Protein AF-A0A958V9P4-F1 (afdb_monomer)

Foldseek 3Di:
DPPQWDWDQDPLQEIEIDGHPPAAEAELVNLVVVLVVLCVSCVNAATAYEAEPDAHHHYDPVNVVNQQDLSSRSNHQEYEYAYCDPVVQVVVQVVCVVPPTSHHYHYDPDPVVSVVVRSPDDDD

Sequence (124 aa):
MPEVFMLNLLSNGIVEINFDDDFYDIKVEHLMEVEEGMRYLGKGKKLPFFFNSKDFLGIDKDAVAYSKSAESGKFTLANAVLVDNQAKKLIYNFYFRIKPPSVTTKAFKTKEDAFEWLLSLPKE

Mean predicted aligned error: 3.77 Å

Nearest PDB structures (foldseek):
  2q3l-assembly2_A-2  TM=6.535E-01  e=1.371E-05  Shewanella loihica PV-4
  2q3l-assembly2_B  TM=6.597E-01  e=4.240E-04  Shewanella loihica PV-4
  4m54-assembly1_A-2  TM=5.916E-01  e=7.485E-01  Staphylococcus aureus subsp. aureus MW2
  4mp6-assembly1_A  TM=5.734E-01  e=1.222E+00  Staphylococcus aureus subsp. aureus MW2
  4xky-assembly1_B  TM=4.115E-01  e=3.682E+00  Bacteroides thetaiotaomicron VPI-5482

Structure (mmCIF, N/CA/C/O backbone):
data_AF-A0A958V9P4-F1
#
_entry.id   AF-A0A958V9P4-F1
#
loop_
_atom_site.group_PDB
_atom_site.id
_atom_site.type_symbol
_atom_site.label_atom_id
_atom_site.label_alt_id
_atom_site.label_comp_id
_atom_site.label_asym_id
_atom_site.label_entity_id
_atom_site.label_seq_id
_atom_site.pdbx_PDB_ins_c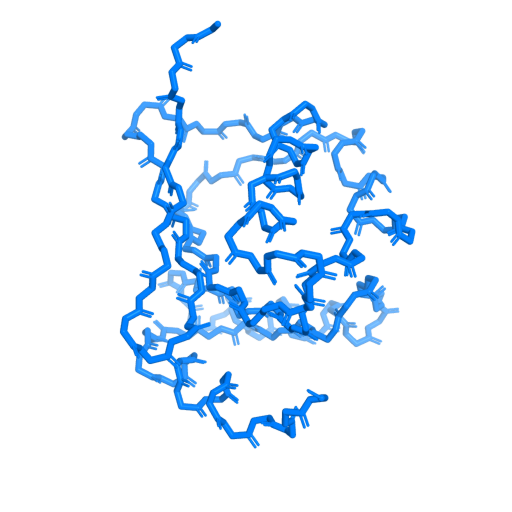ode
_atom_site.Cartn_x
_atom_site.Cartn_y
_atom_site.Cartn_z
_atom_site.occupancy
_atom_site.B_iso_or_equiv
_atom_site.auth_seq_id
_atom_site.auth_comp_id
_atom_site.auth_asym_id
_atom_site.auth_atom_id
_atom_site.pdbx_PDB_model_num
ATOM 1 N N . MET A 1 1 ? 0.543 14.028 -16.374 1.00 50.19 1 MET A N 1
ATOM 2 C CA . MET A 1 1 ? 0.767 12.655 -16.876 1.00 50.19 1 MET A CA 1
ATOM 3 C C . MET A 1 1 ? -0.578 11.944 -16.838 1.00 50.19 1 MET A C 1
ATOM 5 O O . MET A 1 1 ? -1.421 12.420 -16.083 1.00 50.19 1 MET A O 1
ATOM 9 N N . PRO A 1 2 ? -0.847 10.924 -17.671 1.00 58.81 2 PRO A N 1
ATOM 10 C CA . PRO A 1 2 ? -2.039 10.101 -17.460 1.00 58.81 2 PRO A CA 1
ATOM 11 C C . PRO A 1 2 ? -2.007 9.533 -16.034 1.00 58.81 2 PRO A C 1
ATOM 13 O O . PRO A 1 2 ? -0.929 9.202 -15.541 1.00 58.81 2 PRO A O 1
ATOM 16 N N . GLU A 1 3 ? -3.154 9.496 -15.359 1.00 72.25 3 GLU A N 1
ATOM 17 C CA . GLU A 1 3 ? -3.276 8.854 -14.046 1.00 72.25 3 GLU A CA 1
ATOM 18 C C . GLU A 1 3 ? -3.105 7.347 -14.247 1.00 72.25 3 GLU A C 1
ATOM 20 O O . GLU A 1 3 ? -4.010 6.702 -14.749 1.00 72.25 3 GLU A O 1
ATOM 25 N N . VAL A 1 4 ? -1.929 6.805 -13.915 1.00 86.62 4 VAL A N 1
ATOM 26 C CA . VAL A 1 4 ? -1.594 5.378 -14.116 1.00 86.62 4 VAL A CA 1
ATOM 27 C C . VAL A 1 4 ? -1.990 4.491 -12.930 1.00 86.62 4 VAL A C 1
ATOM 29 O O . VAL A 1 4 ? -1.788 3.273 -12.943 1.00 86.62 4 VAL A O 1
ATOM 32 N N . PHE A 1 5 ? -2.521 5.105 -11.872 1.00 90.88 5 PHE A N 1
ATOM 33 C CA . PHE A 1 5 ? -3.120 4.430 -10.732 1.00 90.88 5 PHE A CA 1
ATOM 34 C C . PHE A 1 5 ? -4.160 5.320 -10.048 1.00 90.88 5 PHE A C 1
ATOM 36 O O . PHE A 1 5 ? -4.137 6.542 -10.163 1.00 90.88 5 PHE A O 1
ATOM 43 N N . MET A 1 6 ? -5.030 4.694 -9.258 1.00 92.88 6 MET A N 1
ATOM 44 C CA . MET A 1 6 ? -5.997 5.358 -8.389 1.00 92.88 6 MET A CA 1
ATOM 45 C C . MET A 1 6 ? -5.897 4.836 -6.956 1.00 92.88 6 MET A C 1
ATOM 47 O O . MET A 1 6 ? -5.767 3.629 -6.728 1.00 92.88 6 MET A O 1
ATOM 51 N N . LEU A 1 7 ? -6.017 5.748 -5.988 1.00 95.62 7 LEU A N 1
ATOM 52 C CA . LEU A 1 7 ? -6.132 5.430 -4.565 1.00 95.62 7 LEU A CA 1
ATOM 53 C C . LEU A 1 7 ? -7.586 5.533 -4.110 1.00 95.62 7 LEU A C 1
ATOM 55 O O . LEU A 1 7 ? -8.210 6.586 -4.221 1.00 95.62 7 LEU A O 1
ATOM 59 N N . ASN A 1 8 ? -8.099 4.455 -3.527 1.00 96.06 8 ASN A N 1
ATOM 60 C CA . ASN A 1 8 ? -9.466 4.374 -3.031 1.00 96.06 8 ASN A CA 1
ATOM 61 C C . ASN A 1 8 ? -9.466 4.225 -1.509 1.00 96.06 8 ASN A C 1
ATOM 63 O O . ASN A 1 8 ? -9.035 3.197 -0.989 1.00 96.06 8 ASN A O 1
ATOM 67 N N . LEU A 1 9 ? -9.980 5.230 -0.791 1.00 97.44 9 LEU A N 1
ATOM 68 C CA . LEU A 1 9 ? -10.279 5.099 0.636 1.00 97.44 9 LEU A CA 1
ATOM 69 C C . LEU A 1 9 ? -11.596 4.338 0.808 1.00 97.44 9 LEU A C 1
ATOM 71 O O . LEU A 1 9 ? -12.674 4.847 0.501 1.00 97.44 9 LEU A O 1
ATOM 75 N N . LEU A 1 10 ? -11.501 3.114 1.311 1.00 97.06 10 LEU A N 1
ATOM 76 C CA . LEU A 1 10 ? -12.645 2.240 1.531 1.00 97.06 10 LEU A CA 1
ATOM 77 C C . LEU A 1 10 ? -13.396 2.614 2.817 1.00 97.06 10 LEU A C 1
ATOM 79 O O . LEU A 1 10 ? -12.848 3.225 3.736 1.00 97.06 10 LEU A O 1
ATOM 83 N N . SER A 1 11 ? -14.656 2.182 2.931 1.00 96.56 11 SER A N 1
ATOM 84 C CA . SER A 1 11 ? -15.508 2.448 4.105 1.00 96.56 11 SER A CA 1
ATOM 85 C C . SER A 1 11 ? -14.968 1.863 5.418 1.00 96.56 11 SER A C 1
ATOM 87 O O . SER A 1 11 ? -15.328 2.333 6.495 1.00 96.56 11 SER A O 1
ATOM 89 N N . ASN A 1 12 ? -14.083 0.864 5.343 1.00 95.12 12 ASN A N 1
ATOM 90 C CA . ASN A 1 12 ? -13.396 0.271 6.492 1.00 95.12 12 ASN A CA 1
ATOM 91 C C . ASN A 1 12 ? -12.103 1.020 6.892 1.00 95.12 12 ASN A C 1
ATOM 93 O O . ASN A 1 12 ? -11.459 0.638 7.869 1.00 95.12 12 ASN A O 1
ATOM 97 N N . GLY A 1 13 ? -11.738 2.084 6.170 1.00 96.06 13 GLY A N 1
ATOM 98 C CA . GLY A 1 13 ? -10.576 2.929 6.446 1.00 96.06 13 GLY A CA 1
ATOM 99 C C . GLY A 1 13 ? -9.262 2.460 5.818 1.00 96.06 13 GLY A C 1
ATOM 100 O O . GLY A 1 13 ? -8.238 3.087 6.073 1.00 96.06 13 GLY A O 1
ATOM 101 N N . ILE A 1 14 ? -9.267 1.390 5.019 1.00 97.94 14 ILE A N 1
ATOM 102 C CA . ILE A 1 14 ? -8.099 0.954 4.241 1.00 97.94 14 ILE A CA 1
ATOM 103 C C . ILE A 1 14 ? -8.020 1.778 2.954 1.00 97.94 14 ILE A C 1
ATOM 105 O O . ILE A 1 14 ? -9.038 1.984 2.292 1.00 97.94 14 ILE A O 1
ATOM 109 N N . VAL A 1 15 ? -6.818 2.211 2.578 1.00 97.94 15 VAL A N 1
ATOM 110 C CA . VAL A 1 15 ? -6.550 2.749 1.240 1.00 97.94 15 VAL A CA 1
ATOM 111 C C . VAL A 1 15 ? -6.061 1.624 0.338 1.00 97.94 15 VAL A C 1
ATOM 113 O O . VAL A 1 15 ? -5.080 0.957 0.654 1.00 97.94 15 VAL A O 1
ATOM 116 N N . GLU A 1 16 ? -6.738 1.415 -0.784 1.00 96.31 16 GLU A N 1
ATOM 117 C CA . GLU A 1 16 ? -6.364 0.441 -1.810 1.00 96.31 16 GLU A CA 1
ATOM 118 C C . GLU A 1 16 ? -5.860 1.157 -3.066 1.00 96.31 16 GLU A C 1
ATOM 120 O O . GLU A 1 16 ? -6.522 2.068 -3.569 1.00 96.31 16 GLU A O 1
ATOM 125 N N . ILE A 1 17 ? -4.710 0.723 -3.586 1.00 94.38 17 ILE A N 1
ATOM 126 C CA . ILE A 1 17 ? -4.195 1.171 -4.885 1.00 94.38 17 ILE A CA 1
ATOM 127 C C . ILE A 1 17 ? -4.647 0.238 -6.007 1.00 94.38 17 ILE A C 1
ATOM 129 O O . ILE A 1 17 ? -4.544 -0.985 -5.900 1.00 94.38 17 ILE A O 1
ATOM 133 N N . ASN A 1 18 ? -5.112 0.828 -7.103 1.00 90.44 18 ASN A N 1
ATOM 134 C CA . ASN A 1 18 ? -5.432 0.132 -8.343 1.00 90.44 18 ASN A CA 1
ATOM 135 C C . ASN A 1 18 ? -4.596 0.742 -9.459 1.00 90.44 18 ASN A C 1
ATOM 137 O O . ASN A 1 18 ? -4.697 1.939 -9.698 1.00 90.44 18 ASN A O 1
ATOM 141 N N . PHE A 1 19 ? -3.768 -0.066 -10.109 1.00 89.00 19 PHE A N 1
ATOM 142 C CA . PHE A 1 19 ? -2.960 0.365 -11.248 1.00 89.00 19 PHE A CA 1
ATOM 143 C C . PHE A 1 19 ? -3.715 0.148 -12.554 1.00 89.00 19 PHE A C 1
ATOM 145 O O . PHE A 1 19 ? -4.445 -0.842 -12.676 1.00 89.00 19 PHE A O 1
ATOM 152 N N . ASP A 1 20 ? -3.445 0.982 -13.549 1.00 88.06 20 ASP A N 1
ATOM 153 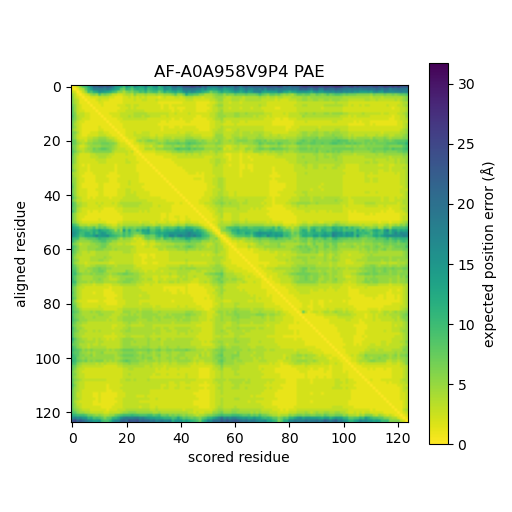C CA . ASP A 1 20 ? -3.858 0.746 -14.930 1.00 88.06 20 ASP A CA 1
ATOM 154 C C . ASP A 1 20 ? -3.249 -0.552 -15.474 1.00 88.06 20 ASP A C 1
ATOM 156 O O . ASP A 1 20 ? -2.191 -1.008 -15.027 1.00 88.06 20 ASP A O 1
ATOM 160 N N . ASP A 1 21 ? -3.932 -1.208 -16.411 1.00 83.19 21 ASP A N 1
ATOM 161 C CA . ASP A 1 21 ? -3.510 -2.513 -16.947 1.00 83.19 21 ASP A CA 1
ATOM 162 C C . ASP A 1 21 ? -2.202 -2.461 -17.729 1.00 83.19 21 ASP A C 1
ATOM 164 O O . ASP A 1 21 ? -1.402 -3.391 -17.633 1.00 83.19 21 ASP A O 1
ATOM 168 N N . ASP A 1 22 ? -1.925 -1.332 -18.373 1.00 85.25 22 ASP A N 1
ATOM 169 C CA . ASP A 1 22 ? -0.690 -1.108 -19.122 1.00 85.25 22 ASP A CA 1
ATOM 170 C C . ASP A 1 22 ? 0.446 -0.538 -18.253 1.00 85.25 22 ASP A C 1
ATOM 172 O O . ASP A 1 22 ? 1.514 -0.194 -18.761 1.00 85.25 22 ASP A O 1
ATOM 176 N N . PHE A 1 23 ? 0.244 -0.430 -16.935 1.00 86.44 23 PHE A N 1
ATOM 177 C CA . PHE A 1 23 ? 1.246 0.093 -16.014 1.00 86.44 23 PHE A CA 1
ATOM 178 C C . PHE A 1 23 ? 2.082 -1.024 -15.379 1.00 86.44 23 PHE A C 1
ATOM 180 O O . PHE A 1 23 ? 1.581 -1.855 -14.620 1.00 86.44 23 PHE A O 1
ATOM 187 N N . TYR A 1 24 ? 3.386 -1.015 -15.666 1.00 86.06 24 TYR A N 1
ATOM 188 C CA . TYR A 1 24 ? 4.317 -2.073 -15.257 1.00 86.06 24 TYR A CA 1
ATOM 189 C C . TYR A 1 24 ? 5.600 -1.570 -14.577 1.00 86.06 24 TYR A C 1
ATOM 191 O O . TYR A 1 24 ? 6.403 -2.398 -14.153 1.00 86.06 24 TYR A O 1
ATOM 199 N N . ASP A 1 25 ? 5.822 -0.256 -14.458 1.00 88.94 25 ASP A N 1
ATOM 200 C CA . ASP A 1 25 ? 7.087 0.291 -13.947 1.00 88.94 25 ASP A CA 1
ATOM 201 C C . ASP A 1 25 ? 6.875 1.424 -12.933 1.00 88.94 25 ASP A C 1
ATOM 203 O O . ASP A 1 25 ? 6.437 2.530 -13.262 1.00 88.94 25 ASP A O 1
ATOM 207 N N . ILE A 1 26 ? 7.188 1.137 -11.670 1.00 90.12 26 ILE A N 1
ATOM 208 C CA . ILE A 1 26 ? 7.080 2.083 -10.562 1.00 90.12 26 ILE A CA 1
ATOM 209 C C . ILE A 1 26 ? 8.367 2.892 -10.459 1.00 90.12 26 ILE A C 1
ATOM 211 O O . ILE A 1 26 ? 9.450 2.347 -10.238 1.00 90.12 26 ILE A O 1
ATOM 215 N N . LYS A 1 27 ? 8.200 4.211 -10.526 1.00 93.06 27 LYS A N 1
ATOM 216 C CA . LYS A 1 27 ? 9.248 5.209 -10.387 1.00 93.06 27 LYS A CA 1
ATOM 217 C C . LYS A 1 27 ? 9.069 6.005 -9.109 1.00 93.06 27 LYS A C 1
ATOM 219 O O . LYS A 1 27 ? 8.033 5.907 -8.441 1.00 93.06 27 LYS A O 1
ATOM 224 N N . VAL A 1 28 ? 10.081 6.793 -8.763 1.00 93.06 28 VAL A N 1
ATOM 225 C CA . VAL A 1 28 ? 10.080 7.585 -7.530 1.00 93.06 28 VAL A CA 1
ATOM 226 C C . VAL A 1 28 ? 8.906 8.566 -7.480 1.00 93.06 28 VAL A C 1
ATOM 228 O O . VAL A 1 28 ? 8.263 8.681 -6.439 1.00 93.06 28 VAL A O 1
ATOM 231 N N . GLU A 1 29 ? 8.557 9.192 -8.605 1.00 93.62 29 GLU A N 1
ATOM 232 C CA . GLU A 1 29 ? 7.423 10.110 -8.716 1.00 93.62 29 GLU A CA 1
ATOM 233 C C . GLU A 1 29 ? 6.092 9.441 -8.348 1.00 93.62 29 GLU A C 1
ATOM 235 O O . GLU A 1 29 ? 5.315 10.020 -7.595 1.00 93.62 29 GLU A O 1
ATOM 240 N N . HIS A 1 30 ? 5.871 8.187 -8.754 1.00 92.81 30 HIS A N 1
ATOM 241 C CA . HIS A 1 30 ? 4.652 7.450 -8.413 1.00 92.81 30 HIS A CA 1
ATOM 242 C C . HIS A 1 30 ? 4.568 7.174 -6.905 1.00 92.81 30 HIS A C 1
ATOM 244 O O . HIS A 1 30 ? 3.495 7.259 -6.317 1.00 92.81 30 HIS A O 1
ATOM 250 N N . LEU A 1 31 ? 5.697 6.878 -6.248 1.00 92.19 31 LEU A N 1
ATOM 251 C CA . LEU A 1 31 ? 5.720 6.694 -4.792 1.00 92.19 31 LEU A CA 1
ATOM 252 C C . LEU A 1 31 ? 5.432 8.004 -4.044 1.00 92.19 31 LEU A C 1
ATOM 254 O O . LEU A 1 31 ? 4.739 7.986 -3.029 1.00 92.19 31 LEU A O 1
ATOM 258 N N . MET A 1 32 ? 5.933 9.133 -4.552 1.00 94.19 32 MET A N 1
ATOM 259 C CA . MET A 1 32 ? 5.649 10.458 -3.993 1.00 94.19 32 MET A CA 1
ATOM 260 C C . MET A 1 32 ? 4.174 10.844 -4.168 1.00 94.19 32 MET A C 1
ATOM 262 O O . MET A 1 32 ? 3.566 11.377 -3.242 1.00 94.19 32 MET A O 1
ATOM 266 N N . GLU A 1 33 ? 3.586 10.544 -5.327 1.00 94.75 33 GLU A N 1
ATOM 267 C CA . GLU A 1 33 ? 2.158 10.745 -5.587 1.00 94.75 33 GLU A CA 1
ATOM 268 C C . GLU A 1 33 ? 1.287 9.872 -4.673 1.00 94.75 33 GLU A C 1
ATOM 270 O O . GLU A 1 33 ? 0.290 10.355 -4.132 1.00 94.75 33 GLU A O 1
ATOM 275 N N . VAL A 1 34 ? 1.684 8.615 -4.430 1.00 94.31 34 VAL A N 1
ATOM 276 C CA . VAL A 1 34 ? 1.000 7.745 -3.463 1.00 94.31 34 VAL A CA 1
ATOM 277 C C . VAL A 1 34 ? 1.048 8.344 -2.060 1.00 94.31 34 VAL A C 1
ATOM 279 O O . VAL A 1 34 ? 0.011 8.425 -1.406 1.00 94.31 34 VAL A O 1
ATOM 282 N N . GLU A 1 35 ? 2.213 8.798 -1.598 1.00 94.88 35 GLU A N 1
ATOM 283 C CA . GLU A 1 35 ? 2.361 9.387 -0.262 1.00 94.88 35 GLU A CA 1
ATOM 284 C C . GLU A 1 35 ? 1.508 10.656 -0.092 1.00 94.88 35 GLU A C 1
ATOM 286 O O . GLU A 1 35 ? 0.828 10.830 0.924 1.00 94.88 35 GLU A O 1
ATOM 291 N N . GLU A 1 36 ? 1.474 11.525 -1.103 1.00 95.81 36 GLU A N 1
ATOM 292 C CA . GLU A 1 36 ? 0.640 12.729 -1.084 1.00 95.81 36 GLU A CA 1
ATOM 293 C C . GLU A 1 36 ? -0.860 12.390 -1.109 1.00 95.81 36 GLU A C 1
ATOM 295 O O . GLU A 1 36 ? -1.657 12.991 -0.380 1.00 95.81 36 GLU A O 1
ATOM 300 N N . GLY A 1 37 ? -1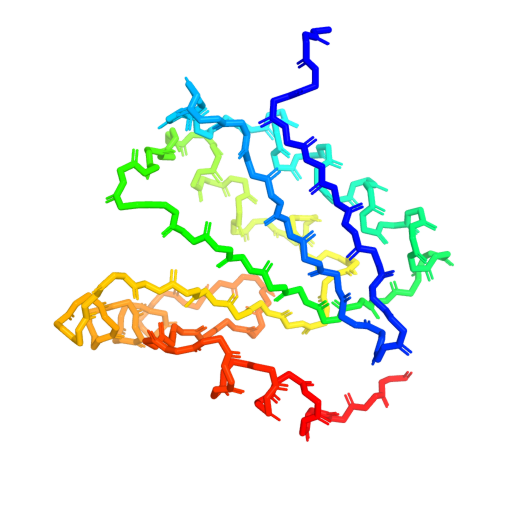.256 11.376 -1.879 1.00 96.50 37 GLY A N 1
ATOM 301 C CA . GLY A 1 37 ? -2.623 10.864 -1.874 1.00 96.50 37 GLY A CA 1
ATOM 302 C C . GLY A 1 37 ? -3.020 10.270 -0.519 1.00 96.50 37 GLY A C 1
ATOM 303 O O . GLY A 1 37 ? -4.096 10.579 0.000 1.00 96.50 37 GLY A O 1
ATOM 304 N N . MET A 1 38 ? -2.131 9.500 0.114 1.00 97.00 38 MET A N 1
ATOM 305 C CA . MET A 1 38 ? -2.313 8.987 1.478 1.00 97.00 38 MET A CA 1
ATOM 306 C C . MET A 1 38 ? -2.490 10.130 2.483 1.00 97.00 38 MET A C 1
ATOM 308 O O . MET A 1 38 ? -3.417 10.098 3.297 1.00 97.00 38 MET A O 1
ATOM 312 N N . ARG A 1 39 ? -1.669 11.186 2.385 1.00 97.25 39 ARG A N 1
ATOM 313 C CA . ARG A 1 39 ? -1.793 12.398 3.209 1.00 97.25 39 ARG A CA 1
ATOM 314 C C . ARG A 1 39 ? -3.161 13.050 3.060 1.00 97.25 39 ARG A C 1
ATOM 316 O O . ARG A 1 39 ? -3.779 13.412 4.065 1.00 97.25 39 ARG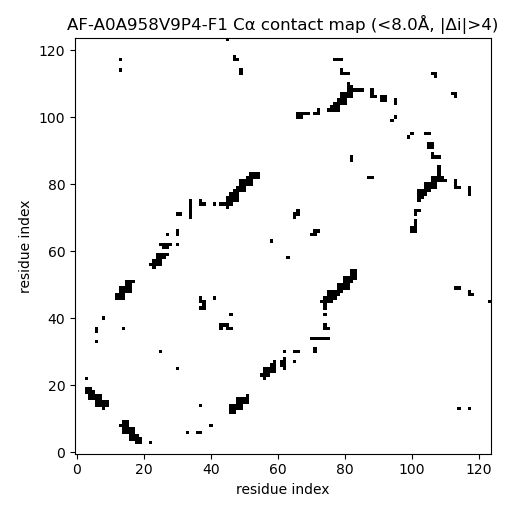 A O 1
ATOM 323 N N . TYR A 1 40 ? -3.617 13.232 1.822 1.00 97.56 40 TYR A N 1
ATOM 324 C CA . TYR A 1 40 ? -4.887 13.880 1.516 1.00 97.56 40 TYR A CA 1
ATOM 325 C C . TYR A 1 40 ? -6.073 13.064 2.046 1.00 97.56 40 TYR A C 1
ATOM 327 O O . TYR A 1 40 ? -6.889 13.588 2.809 1.00 97.56 40 TYR A O 1
ATOM 335 N N . LEU A 1 41 ? -6.122 11.766 1.725 1.00 97.12 41 LEU A N 1
ATOM 336 C CA . LEU A 1 41 ? -7.178 10.849 2.167 1.00 97.12 41 LEU A CA 1
ATOM 337 C C . LEU A 1 41 ? -7.217 10.720 3.696 1.00 97.12 41 LEU A C 1
ATOM 339 O O . LEU A 1 41 ? -8.290 10.731 4.300 1.00 97.12 41 LEU A O 1
ATOM 343 N N . GLY A 1 42 ? -6.046 10.661 4.331 1.00 95.75 42 GLY A N 1
ATOM 344 C CA . GLY A 1 42 ? -5.896 10.567 5.783 1.00 95.75 42 GLY A CA 1
ATOM 345 C C . GLY A 1 42 ? -6.047 11.888 6.527 1.00 95.75 42 GLY A C 1
ATOM 346 O O . GLY A 1 42 ? -6.028 11.891 7.758 1.00 95.75 42 GLY A O 1
ATOM 347 N N . LYS A 1 43 ? -6.182 13.024 5.826 1.00 96.19 43 LYS A N 1
ATOM 348 C CA . LYS A 1 43 ? -6.137 14.373 6.422 1.00 96.19 43 LYS A CA 1
ATOM 349 C C . LYS A 1 43 ? -4.906 14.557 7.325 1.00 96.19 43 LYS A C 1
ATOM 351 O O . LYS A 1 43 ? -5.000 15.095 8.426 1.00 96.19 43 LYS A O 1
ATOM 356 N N . GLY A 1 44 ? -3.760 14.053 6.865 1.00 95.06 44 G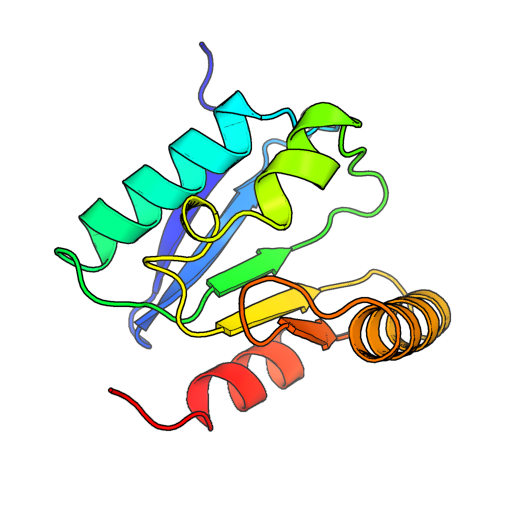LY A N 1
ATOM 357 C CA . GLY A 1 44 ? -2.484 14.057 7.585 1.00 95.06 44 GLY A CA 1
ATOM 358 C C . GLY A 1 44 ? -2.315 12.959 8.641 1.00 95.06 44 GLY A C 1
ATOM 359 O O . GLY A 1 44 ? -1.254 12.892 9.256 1.00 95.06 44 GLY A O 1
ATOM 360 N N . LYS A 1 45 ? -3.314 12.095 8.860 1.00 94.81 45 LYS A N 1
ATOM 361 C CA . LYS A 1 45 ? -3.183 10.901 9.707 1.00 94.81 45 LYS A CA 1
ATOM 362 C C . LYS A 1 45 ? -2.672 9.713 8.902 1.00 94.81 45 LYS A C 1
ATOM 364 O O . LYS A 1 45 ? -2.896 9.634 7.697 1.00 94.81 45 LYS A O 1
ATOM 369 N N . LYS A 1 46 ? -2.040 8.765 9.595 1.00 96.00 46 LYS A N 1
ATOM 370 C CA . LYS A 1 46 ? -1.623 7.500 8.994 1.00 96.00 46 LYS A CA 1
ATOM 371 C C . LYS A 1 46 ? -2.825 6.618 8.675 1.00 96.00 46 LYS A C 1
ATOM 373 O O . LYS A 1 46 ? -3.720 6.475 9.509 1.00 96.00 46 LYS A O 1
ATOM 378 N N . LEU A 1 47 ? -2.810 5.984 7.506 1.00 97.06 47 LEU A N 1
ATOM 379 C CA . LEU A 1 47 ? -3.836 5.030 7.085 1.00 97.06 47 LEU A CA 1
ATOM 380 C C . LEU A 1 47 ? -3.236 3.648 6.771 1.00 97.06 47 LEU A C 1
ATOM 382 O O . LEU A 1 47 ? -2.094 3.569 6.311 1.00 97.06 47 LEU A O 1
ATOM 386 N N . PRO A 1 48 ? -3.973 2.547 7.007 1.00 97.69 48 PRO A N 1
ATOM 387 C CA . PRO A 1 48 ? -3.604 1.233 6.493 1.00 97.69 48 PRO A CA 1
ATOM 388 C C . PRO A 1 48 ? -3.642 1.235 4.962 1.00 97.69 48 PRO A C 1
ATOM 390 O O . PRO A 1 48 ? -4.616 1.696 4.366 1.00 97.69 48 PRO A O 1
ATOM 393 N N . PHE A 1 49 ? -2.607 0.686 4.335 1.00 97.62 49 PHE A N 1
ATOM 394 C CA . PHE A 1 49 ? -2.458 0.652 2.887 1.00 97.62 49 PHE A CA 1
ATOM 395 C C . PHE A 1 49 ? -2.450 -0.786 2.373 1.00 97.62 49 PHE A C 1
ATOM 397 O O . PHE A 1 49 ? -1.742 -1.647 2.900 1.00 97.62 49 PHE A O 1
ATOM 404 N N . PHE A 1 50 ? -3.242 -1.047 1.339 1.00 97.62 50 PHE A N 1
ATOM 405 C CA . PHE A 1 50 ? -3.273 -2.310 0.622 1.00 97.62 50 PHE A CA 1
ATOM 406 C C . PHE A 1 50 ? -2.715 -2.118 -0.786 1.00 97.62 50 PHE A C 1
ATOM 408 O O . PHE A 1 50 ? -3.314 -1.447 -1.629 1.00 97.62 50 PHE A O 1
ATOM 415 N N . PHE A 1 51 ? -1.567 -2.743 -1.026 1.00 93.62 51 PHE A N 1
ATOM 416 C CA . PHE A 1 51 ? -0.855 -2.728 -2.288 1.00 93.62 51 PHE A CA 1
ATOM 417 C C . PHE A 1 51 ? -1.097 -4.026 -3.051 1.00 93.62 51 PHE A C 1
ATOM 419 O O . PHE A 1 51 ? -0.576 -5.086 -2.690 1.00 93.62 51 PHE A O 1
ATOM 426 N N . ASN A 1 52 ? -1.855 -3.952 -4.142 1.00 87.25 52 ASN A N 1
ATOM 427 C CA . ASN A 1 52 ? -1.990 -5.081 -5.046 1.00 87.25 52 ASN A CA 1
ATOM 428 C C . ASN A 1 52 ? -0.781 -5.135 -5.989 1.00 87.25 52 ASN A C 1
ATOM 430 O O . ASN A 1 52 ? -0.736 -4.399 -6.978 1.00 87.25 52 ASN A O 1
ATOM 434 N N . SER A 1 53 ? 0.209 -5.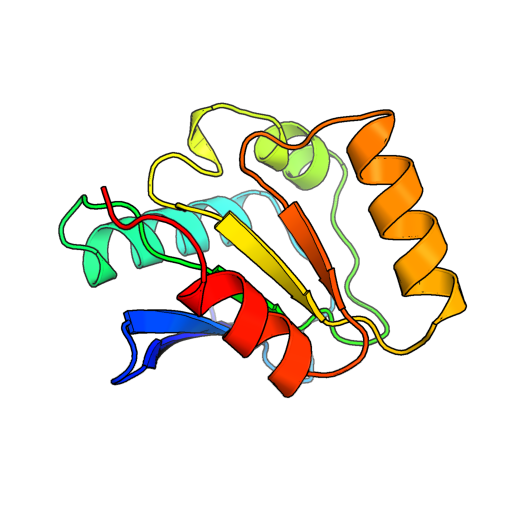985 -5.686 1.00 73.62 53 SER A N 1
ATOM 435 C CA . SER A 1 53 ? 1.307 -6.193 -6.628 1.00 73.62 53 SER A CA 1
ATOM 436 C C . SER A 1 53 ? 0.787 -7.026 -7.796 1.00 73.62 53 SER A C 1
ATOM 438 O O . SER A 1 53 ? 0.608 -8.236 -7.666 1.00 73.62 53 SER A O 1
ATOM 440 N N . LYS A 1 54 ? 0.496 -6.374 -8.931 1.00 70.44 54 LYS A N 1
ATOM 441 C CA . LYS A 1 54 ? 0.277 -7.090 -10.194 1.00 70.44 54 LYS A CA 1
ATOM 442 C C . LYS A 1 54 ? 1.481 -8.003 -10.453 1.00 70.44 54 LYS A C 1
ATOM 444 O O . LYS A 1 54 ? 2.603 -7.685 -10.049 1.00 70.44 54 LYS A O 1
ATOM 449 N N . ASP A 1 55 ? 1.249 -9.110 -11.155 1.00 65.12 55 ASP A N 1
ATOM 450 C CA . ASP A 1 55 ? 2.220 -10.199 -11.352 1.00 65.12 55 ASP A CA 1
ATOM 451 C C . ASP A 1 55 ? 3.607 -9.728 -11.848 1.00 65.12 55 ASP A C 1
ATOM 453 O O . ASP A 1 55 ? 4.618 -10.362 -11.520 1.00 65.12 55 ASP A O 1
ATOM 457 N N . PHE A 1 56 ? 3.661 -8.595 -12.572 1.00 62.84 56 PHE A N 1
ATOM 458 C CA . PHE A 1 56 ? 4.859 -8.023 -13.201 1.00 62.84 56 PHE A CA 1
ATOM 459 C C . PHE A 1 56 ? 5.048 -6.506 -12.980 1.00 62.84 56 PHE A C 1
ATOM 461 O O . PHE A 1 56 ? 5.363 -5.783 -13.922 1.00 62.84 56 PHE A O 1
ATOM 468 N N . LEU A 1 57 ? 4.896 -6.001 -11.750 1.00 79.12 57 LEU A N 1
ATOM 469 C CA . LEU A 1 57 ? 5.339 -4.631 -11.438 1.00 79.12 57 LEU A CA 1
ATOM 470 C C . LEU A 1 57 ? 6.851 -4.584 -11.181 1.00 79.12 57 LEU A C 1
ATOM 472 O O . LEU A 1 57 ? 7.349 -5.124 -10.190 1.00 79.12 57 LEU A O 1
ATOM 476 N N . GLY A 1 58 ? 7.573 -3.914 -12.076 1.00 82.94 58 GLY A N 1
ATOM 477 C CA . GLY A 1 58 ? 8.930 -3.443 -11.839 1.00 82.94 58 GLY A CA 1
ATOM 478 C C . GLY A 1 58 ? 8.934 -2.258 -10.875 1.00 82.94 58 GLY A C 1
ATOM 479 O O . GLY A 1 58 ? 7.982 -1.481 -10.816 1.00 82.94 58 GLY A O 1
ATOM 480 N N . ILE A 1 59 ? 10.006 -2.134 -10.097 1.00 86.25 59 ILE A N 1
ATOM 481 C CA . ILE A 1 59 ? 10.285 -0.941 -9.297 1.00 86.25 59 ILE A CA 1
ATOM 482 C C . ILE A 1 59 ? 11.705 -0.522 -9.642 1.00 86.25 59 ILE A C 1
ATOM 484 O O . ILE A 1 59 ? 12.635 -1.329 -9.512 1.00 86.25 59 ILE A O 1
ATOM 488 N N . ASP A 1 60 ? 11.876 0.716 -10.094 1.00 90.31 60 ASP A N 1
ATOM 489 C CA . ASP A 1 60 ? 13.195 1.231 -10.427 1.00 90.31 60 ASP A CA 1
ATOM 490 C C . ASP A 1 60 ? 14.091 1.351 -9.172 1.00 90.31 60 ASP A C 1
ATOM 492 O O . ASP A 1 60 ? 13.656 1.261 -8.016 1.00 90.31 60 ASP A O 1
ATOM 496 N N . LYS A 1 61 ? 15.400 1.515 -9.383 1.00 89.12 61 LYS A N 1
ATOM 497 C CA . LYS A 1 61 ? 16.365 1.561 -8.272 1.00 89.12 61 LYS A CA 1
ATOM 498 C C . LYS A 1 61 ? 16.154 2.767 -7.354 1.00 89.12 61 LYS A C 1
ATOM 500 O O . LYS A 1 61 ? 16.395 2.641 -6.151 1.00 89.12 61 LYS A O 1
ATOM 505 N N . ASP A 1 62 ? 15.713 3.891 -7.903 1.00 92.31 62 ASP A N 1
ATOM 506 C CA . ASP A 1 62 ? 15.555 5.146 -7.171 1.00 92.31 62 ASP A CA 1
ATOM 507 C C . ASP A 1 62 ? 14.287 5.112 -6.307 1.00 92.31 62 ASP A C 1
ATOM 509 O O . ASP A 1 62 ? 14.315 5.518 -5.149 1.00 92.31 62 ASP A O 1
ATOM 513 N N . ALA A 1 63 ? 13.218 4.489 -6.791 1.00 90.19 63 ALA A N 1
ATOM 514 C CA . ALA A 1 63 ? 12.003 4.141 -6.074 1.00 90.19 63 ALA A CA 1
ATOM 515 C C . ALA A 1 63 ? 12.280 3.109 -4.972 1.00 90.19 63 ALA A C 1
ATOM 517 O O . ALA A 1 63 ? 11.807 3.253 -3.842 1.00 90.19 63 ALA A O 1
ATOM 518 N N . VAL A 1 64 ? 13.124 2.101 -5.225 1.00 87.56 64 VAL A N 1
ATOM 519 C CA . VAL A 1 64 ? 13.584 1.183 -4.165 1.00 87.56 64 VAL A CA 1
ATOM 520 C C . VAL A 1 64 ? 14.391 1.922 -3.091 1.00 87.56 64 VAL A C 1
ATOM 522 O O . VAL A 1 64 ? 14.302 1.572 -1.911 1.00 87.56 64 VAL A O 1
ATOM 525 N N . ALA A 1 65 ? 15.190 2.926 -3.455 1.00 89.31 65 ALA A N 1
ATOM 526 C CA . ALA A 1 65 ? 15.908 3.748 -2.484 1.00 89.31 65 ALA A CA 1
ATOM 527 C C . ALA A 1 65 ? 14.946 4.653 -1.697 1.00 89.31 65 ALA A C 1
ATOM 529 O O . ALA A 1 65 ? 14.999 4.680 -0.466 1.00 89.31 65 ALA A O 1
ATOM 530 N N . TYR A 1 66 ? 14.024 5.321 -2.390 1.00 90.06 66 TYR A N 1
ATOM 531 C CA . TYR A 1 66 ? 13.023 6.206 -1.803 1.00 90.06 66 TYR A CA 1
ATOM 532 C C . TYR A 1 66 ? 12.075 5.469 -0.856 1.00 90.06 66 TYR A C 1
ATOM 534 O O . TYR A 1 66 ? 11.818 5.969 0.236 1.00 90.06 66 TYR A O 1
ATOM 542 N N . SER A 1 67 ? 11.645 4.249 -1.196 1.00 85.50 67 SER A N 1
ATOM 543 C CA . SER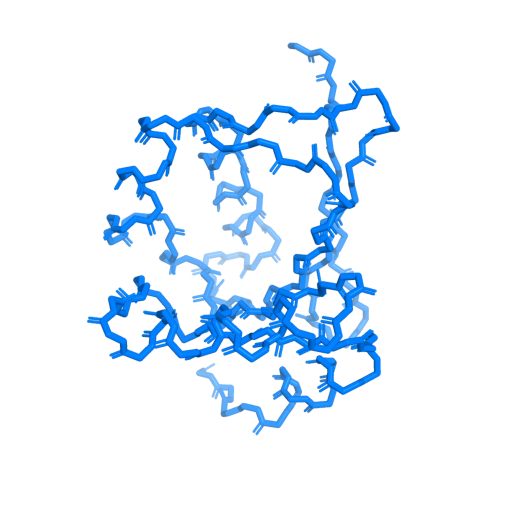 A 1 67 ? 10.748 3.437 -0.352 1.00 85.50 67 SER A CA 1
ATOM 544 C C . SER A 1 67 ? 11.314 3.095 1.031 1.00 85.50 67 SER A C 1
ATOM 546 O O . SER A 1 67 ? 10.573 2.726 1.940 1.00 85.50 67 SER A O 1
ATOM 548 N N . LYS A 1 68 ? 12.630 3.244 1.222 1.00 85.31 68 LYS A N 1
ATOM 549 C CA . LYS A 1 68 ? 13.309 3.065 2.515 1.00 85.31 68 LYS A CA 1
ATOM 550 C C . LYS A 1 68 ? 13.465 4.364 3.302 1.00 85.31 68 LYS A C 1
ATOM 552 O O . LYS A 1 68 ? 13.921 4.326 4.442 1.00 85.31 68 LYS A O 1
ATOM 557 N N . SER A 1 69 ? 13.147 5.506 2.701 1.00 88.69 69 SER A N 1
ATOM 558 C CA . SER A 1 69 ? 13.191 6.798 3.376 1.00 88.69 69 SER A CA 1
ATOM 559 C C . SER A 1 69 ? 12.060 6.917 4.398 1.00 88.69 69 SER A C 1
ATOM 561 O O . SER A 1 69 ? 11.023 6.263 4.284 1.00 88.69 69 SER A O 1
ATOM 563 N N . ALA A 1 70 ? 12.252 7.789 5.389 1.00 86.12 70 ALA A N 1
ATOM 564 C CA . ALA A 1 70 ? 11.208 8.109 6.359 1.00 86.12 70 ALA A CA 1
ATOM 565 C C . ALA A 1 70 ? 10.000 8.816 5.716 1.00 86.12 70 ALA A C 1
ATOM 567 O O . ALA A 1 70 ? 8.904 8.752 6.263 1.00 86.12 70 ALA A O 1
ATOM 568 N N . GLU A 1 71 ? 10.191 9.477 4.568 1.00 88.50 71 GLU A N 1
ATOM 569 C CA . GLU A 1 71 ? 9.112 10.197 3.889 1.00 88.50 71 GLU A CA 1
ATOM 570 C C . GLU A 1 71 ? 8.152 9.235 3.176 1.00 88.50 71 GLU A C 1
ATOM 572 O O . GLU A 1 71 ? 6.952 9.440 3.246 1.00 88.50 71 GLU A O 1
ATOM 577 N N . SER A 1 72 ? 8.642 8.132 2.594 1.00 86.56 72 SER A N 1
ATOM 578 C CA . SER A 1 72 ? 7.834 7.179 1.803 1.00 86.56 72 SER A CA 1
ATOM 579 C C . SER A 1 72 ? 6.807 6.346 2.598 1.00 86.56 72 SER A C 1
ATOM 581 O O . SER A 1 72 ? 6.233 5.394 2.067 1.00 86.56 72 SER A O 1
ATOM 583 N N . GLY A 1 73 ? 6.609 6.630 3.880 1.00 89.06 73 GLY A N 1
ATOM 584 C CA . GLY A 1 73 ? 5.628 5.936 4.712 1.00 89.06 73 GLY A CA 1
ATOM 585 C C . GLY A 1 73 ? 5.120 6.782 5.870 1.00 89.06 73 GLY A C 1
ATOM 586 O O . GLY A 1 73 ? 4.593 6.254 6.847 1.00 89.06 73 GLY A O 1
ATOM 587 N N . LYS A 1 74 ? 5.287 8.100 5.790 1.00 94.44 74 LYS A N 1
ATOM 588 C CA . LYS A 1 74 ? 4.950 9.035 6.863 1.00 94.44 74 LYS A CA 1
ATOM 589 C C . LYS A 1 74 ? 3.446 9.078 7.130 1.00 94.44 74 LYS A C 1
ATOM 591 O O . LYS A 1 74 ? 3.047 9.208 8.288 1.00 94.44 74 LYS A O 1
ATOM 596 N N . PHE A 1 75 ? 2.628 8.883 6.099 1.00 96.25 75 PHE A N 1
ATOM 597 C CA . PHE A 1 75 ? 1.168 8.781 6.177 1.00 96.25 75 PHE A CA 1
ATOM 598 C C . PHE A 1 75 ? 0.648 7.342 6.019 1.00 96.25 75 PHE A C 1
ATOM 600 O O . PHE A 1 75 ? -0.558 7.122 5.897 1.00 96.25 75 PHE A O 1
ATOM 607 N N . THR A 1 76 ? 1.529 6.343 6.097 1.00 95.81 76 THR A N 1
ATOM 608 C CA . THR A 1 76 ? 1.163 4.924 6.027 1.00 95.81 76 THR A CA 1
ATOM 609 C C . THR A 1 76 ? 1.317 4.263 7.398 1.00 95.81 76 THR A C 1
ATOM 611 O O . THR A 1 76 ? 2.398 4.247 7.979 1.00 95.81 76 THR A O 1
ATOM 614 N N . LEU A 1 77 ? 0.234 3.695 7.937 1.00 96.06 77 LEU A N 1
ATOM 615 C CA . LEU A 1 77 ? 0.254 2.980 9.224 1.00 96.06 77 LEU A CA 1
ATOM 616 C C . LEU A 1 77 ? 0.945 1.618 9.083 1.00 96.06 77 LEU A C 1
ATOM 618 O O . LEU A 1 77 ? 1.796 1.237 9.885 1.00 96.06 77 LEU A O 1
ATOM 622 N N . ALA A 1 78 ? 0.548 0.885 8.048 1.00 96.38 78 ALA A N 1
ATOM 623 C CA . ALA A 1 78 ? 1.094 -0.405 7.669 1.00 96.38 78 ALA A CA 1
ATOM 624 C C . ALA A 1 78 ? 0.759 -0.688 6.205 1.00 96.38 78 ALA A C 1
ATOM 626 O O . ALA A 1 78 ? -0.237 -0.178 5.691 1.00 96.38 78 ALA A O 1
ATOM 627 N N . ASN A 1 79 ? 1.570 -1.522 5.561 1.00 96.06 79 ASN A N 1
ATOM 628 C CA . ASN A 1 79 ? 1.418 -1.879 4.157 1.00 96.06 79 ASN A CA 1
ATOM 629 C C . ASN A 1 79 ? 1.206 -3.393 3.996 1.00 96.06 79 ASN A C 1
ATOM 631 O O . ASN A 1 79 ? 2.057 -4.204 4.374 1.00 96.06 79 ASN A O 1
ATOM 635 N N . ALA A 1 80 ? 0.071 -3.789 3.431 1.00 97.12 80 ALA A N 1
ATOM 636 C CA . ALA A 1 80 ? -0.186 -5.167 3.046 1.00 97.12 80 ALA A CA 1
ATOM 637 C C . ALA A 1 80 ? 0.023 -5.342 1.541 1.00 97.12 80 ALA A C 1
ATOM 639 O O . ALA A 1 80 ? -0.679 -4.735 0.740 1.00 97.12 80 ALA A O 1
ATOM 640 N N . VAL A 1 81 ? 0.961 -6.209 1.163 1.00 94.62 81 VAL A N 1
ATOM 641 C CA . VAL A 1 81 ? 1.302 -6.482 -0.239 1.00 94.62 81 VAL A CA 1
ATOM 642 C C . VAL A 1 81 ? 0.633 -7.781 -0.681 1.00 94.62 81 VAL A C 1
ATOM 644 O O . VAL A 1 81 ? 0.981 -8.853 -0.181 1.00 94.62 81 VAL A O 1
ATOM 647 N N . LEU A 1 82 ? -0.311 -7.721 -1.618 1.00 94.25 82 LEU A N 1
ATOM 648 C CA . LEU A 1 82 ? -0.859 -8.922 -2.250 1.00 94.25 82 LEU A CA 1
ATOM 649 C C . LEU A 1 82 ? 0.131 -9.451 -3.285 1.00 94.25 82 LEU A C 1
ATOM 651 O O . LEU A 1 82 ? 0.565 -8.691 -4.142 1.00 94.25 82 LEU A O 1
ATOM 655 N N . VAL A 1 83 ? 0.458 -10.740 -3.222 1.00 91.94 83 VAL A N 1
ATOM 656 C CA . VAL A 1 83 ? 1.310 -11.428 -4.199 1.00 91.94 83 VAL A CA 1
ATOM 657 C C . VAL A 1 83 ? 0.577 -12.586 -4.877 1.00 91.94 83 VAL A C 1
ATOM 659 O O . VAL A 1 83 ? -0.341 -13.204 -4.330 1.00 91.94 83 VAL A O 1
ATOM 662 N N . ASP A 1 84 ? 1.041 -12.937 -6.067 1.00 88.94 84 ASP A N 1
ATOM 663 C CA . ASP A 1 84 ? 0.413 -13.920 -6.951 1.00 88.94 84 ASP A CA 1
ATOM 664 C C . ASP A 1 84 ? 0.631 -15.388 -6.542 1.00 88.94 84 ASP A C 1
ATOM 666 O O . ASP A 1 84 ? -0.138 -16.257 -6.952 1.00 88.94 84 ASP A O 1
ATOM 670 N N . ASN A 1 85 ? 1.599 -15.700 -5.674 1.00 89.81 85 ASN A N 1
ATOM 671 C CA . ASN A 1 85 ? 1.859 -17.073 -5.242 1.00 89.81 85 ASN A CA 1
ATOM 672 C C . ASN A 1 85 ? 2.501 -17.192 -3.846 1.00 89.81 85 ASN A C 1
ATOM 674 O O . ASN A 1 85 ? 3.077 -16.251 -3.295 1.00 89.81 85 ASN A O 1
ATOM 678 N N . GLN A 1 86 ? 2.386 -18.388 -3.256 1.00 92.12 86 GLN A N 1
ATOM 679 C CA . GLN A 1 86 ? 2.851 -18.670 -1.891 1.00 92.12 86 GLN A CA 1
ATOM 680 C C . GLN A 1 86 ? 4.379 -18.602 -1.755 1.00 92.12 86 GLN A C 1
ATOM 682 O O . GLN A 1 86 ? 4.884 -18.187 -0.711 1.00 92.12 86 GLN A O 1
ATOM 687 N N . ALA A 1 87 ? 5.126 -18.963 -2.803 1.00 92.25 87 ALA A N 1
ATOM 688 C CA . ALA A 1 87 ? 6.584 -18.883 -2.783 1.00 92.25 87 ALA A CA 1
ATOM 689 C C . ALA A 1 87 ? 7.050 -17.419 -2.721 1.00 92.25 87 ALA A C 1
ATOM 691 O O . ALA A 1 87 ? 7.856 -17.076 -1.855 1.00 92.25 87 ALA A O 1
ATOM 692 N N . LYS A 1 88 ? 6.471 -16.527 -3.542 1.00 89.44 88 LYS A N 1
ATOM 693 C CA . LYS A 1 88 ? 6.705 -15.075 -3.454 1.00 89.44 88 LYS A CA 1
ATOM 694 C C . LYS A 1 88 ? 6.328 -14.540 -2.072 1.00 89.44 88 LYS A C 1
ATOM 696 O O . LYS A 1 88 ? 7.117 -13.804 -1.488 1.00 89.44 88 LYS A O 1
ATOM 701 N N . LYS A 1 89 ? 5.199 -14.972 -1.490 1.00 93.75 89 LYS A N 1
ATOM 702 C CA . LYS A 1 89 ? 4.784 -14.563 -0.129 1.00 93.75 89 LYS A CA 1
ATOM 703 C C . LYS A 1 89 ? 5.861 -14.890 0.905 1.00 93.75 89 LYS A C 1
ATOM 705 O O . LYS A 1 89 ? 6.164 -14.058 1.761 1.00 93.75 89 LYS A O 1
ATOM 710 N N . LEU A 1 90 ? 6.433 -16.093 0.842 1.00 94.75 90 LEU A N 1
ATOM 711 C CA . LEU A 1 90 ? 7.491 -16.517 1.755 1.00 94.75 90 LEU A CA 1
ATOM 712 C C . LEU A 1 90 ? 8.772 -15.698 1.552 1.00 94.75 90 LEU A C 1
ATOM 714 O O . LEU A 1 90 ? 9.317 -15.181 2.527 1.00 94.75 90 LEU A O 1
ATOM 718 N N . ILE A 1 91 ? 9.211 -15.535 0.299 1.00 92.88 91 ILE A N 1
ATOM 719 C CA . ILE A 1 91 ? 10.419 -14.775 -0.056 1.00 92.88 91 ILE A CA 1
ATOM 720 C C . ILE A 1 91 ? 10.304 -13.320 0.407 1.00 92.88 91 ILE A C 1
ATOM 722 O O . ILE A 1 91 ? 11.215 -12.821 1.062 1.00 92.88 91 ILE A O 1
ATOM 726 N N . TYR A 1 92 ? 9.180 -12.654 0.132 1.00 91.12 92 TYR A N 1
ATOM 727 C CA . TYR A 1 92 ? 8.959 -11.258 0.518 1.00 91.12 92 TYR A CA 1
ATOM 728 C C . TYR A 1 92 ? 8.946 -11.093 2.037 1.00 91.12 92 TYR A C 1
ATOM 730 O O . TYR A 1 92 ? 9.659 -10.250 2.573 1.00 91.12 92 TYR A O 1
ATOM 738 N N . ASN A 1 93 ? 8.203 -11.938 2.756 1.00 94.75 93 ASN A N 1
ATOM 739 C CA . ASN A 1 93 ? 8.148 -11.858 4.217 1.00 94.75 93 ASN A CA 1
ATOM 740 C C . ASN A 1 93 ? 9.500 -12.168 4.877 1.00 94.75 93 ASN A C 1
ATOM 742 O O . ASN A 1 93 ? 9.828 -11.578 5.905 1.00 94.75 93 ASN A O 1
ATOM 746 N N . PHE A 1 94 ? 10.298 -13.072 4.304 1.00 95.44 94 PHE A N 1
ATOM 747 C CA . PHE A 1 94 ? 11.671 -13.303 4.749 1.00 95.44 94 PHE A CA 1
ATOM 748 C C . PHE A 1 94 ? 12.562 -12.088 4.464 1.00 95.44 94 PHE A C 1
ATOM 750 O O . PHE A 1 94 ? 13.281 -11.624 5.347 1.00 95.44 94 PHE A O 1
ATOM 757 N N . TYR A 1 95 ? 12.464 -11.525 3.260 1.00 90.88 95 TYR A N 1
ATOM 758 C CA . TYR A 1 95 ? 13.217 -10.345 2.858 1.00 90.88 95 TYR A CA 1
ATOM 759 C C . TYR A 1 95 ? 12.920 -9.135 3.750 1.00 90.88 95 TYR A C 1
ATOM 761 O O . TYR A 1 95 ? 13.862 -8.509 4.227 1.00 90.88 95 TYR A O 1
ATOM 769 N N . PHE A 1 96 ? 11.650 -8.852 4.061 1.00 90.88 96 PHE A N 1
ATOM 770 C CA . PHE A 1 96 ? 11.259 -7.756 4.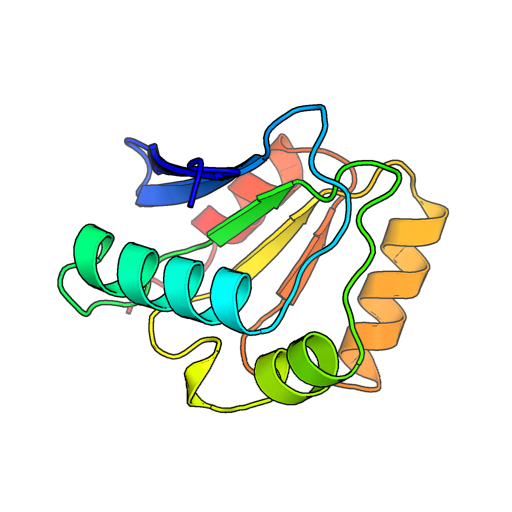958 1.00 90.88 96 PHE A CA 1
ATOM 771 C C . PHE A 1 96 ? 11.800 -7.919 6.380 1.00 90.88 96 PHE A C 1
ATOM 773 O O . PHE A 1 96 ? 12.029 -6.930 7.064 1.00 90.88 96 PHE A O 1
ATOM 780 N N . ARG A 1 97 ? 12.054 -9.151 6.836 1.00 90.94 97 ARG A N 1
ATOM 781 C CA . ARG A 1 97 ? 12.708 -9.385 8.133 1.00 90.94 97 ARG A CA 1
ATOM 782 C C . ARG A 1 97 ? 14.202 -9.069 8.095 1.00 90.94 97 ARG A C 1
ATOM 784 O O . ARG A 1 97 ? 14.729 -8.569 9.080 1.00 90.94 97 ARG A O 1
ATOM 791 N N . ILE A 1 98 ? 14.880 -9.359 6.981 1.00 91.44 98 ILE A N 1
ATOM 792 C CA . ILE A 1 98 ? 16.314 -9.061 6.811 1.00 91.44 98 ILE A CA 1
ATOM 793 C C . ILE A 1 98 ? 16.536 -7.574 6.532 1.00 91.44 98 ILE A C 1
ATOM 795 O O . ILE A 1 98 ? 17.486 -6.979 7.034 1.00 91.44 98 ILE A O 1
ATOM 799 N N . LYS A 1 99 ? 15.678 -6.979 5.701 1.00 86.00 99 LYS A N 1
ATOM 800 C CA . LYS A 1 99 ? 15.722 -5.573 5.299 1.00 86.00 99 LYS A CA 1
ATOM 801 C C . LYS A 1 99 ? 14.371 -4.927 5.609 1.00 86.00 99 LYS A C 1
ATOM 803 O O . LYS A 1 99 ? 13.521 -4.868 4.716 1.00 86.00 99 LYS A O 1
ATOM 808 N N . PRO A 1 100 ? 14.172 -4.470 6.857 1.00 85.56 100 PRO A N 1
ATOM 809 C CA . PRO A 1 100 ? 12.932 -3.836 7.268 1.00 85.56 100 PRO A CA 1
ATOM 810 C C . PRO A 1 100 ? 12.597 -2.626 6.386 1.00 85.56 100 PRO A C 1
ATOM 812 O O . PRO A 1 100 ? 13.465 -1.774 6.172 1.00 85.56 100 PRO A O 1
ATOM 815 N N . PRO A 1 101 ? 11.368 -2.549 5.852 1.00 86.38 101 PRO A N 1
ATOM 816 C CA . PRO A 1 101 ? 10.860 -1.334 5.228 1.00 86.38 101 PRO A CA 1
ATOM 817 C C . PRO A 1 101 ? 10.631 -0.226 6.268 1.00 86.38 101 PRO A C 1
ATOM 819 O O . PRO A 1 101 ? 10.662 -0.474 7.473 1.00 86.38 101 PRO A O 1
ATOM 822 N N . SER A 1 102 ? 10.389 1.000 5.794 1.00 88.56 102 SER A N 1
ATOM 823 C CA . SER A 1 102 ? 10.137 2.178 6.643 1.00 88.56 102 SER A CA 1
ATOM 824 C C . SER A 1 102 ? 8.859 2.063 7.485 1.00 88.56 102 SER A C 1
ATOM 826 O O . SER A 1 102 ? 8.766 2.671 8.548 1.00 88.56 102 SER A O 1
ATOM 828 N N . VAL A 1 103 ? 7.898 1.248 7.039 1.00 91.81 103 VAL A N 1
ATOM 829 C CA . VAL A 1 103 ? 6.637 0.950 7.732 1.00 91.81 103 VAL A CA 1
ATOM 830 C C . VAL A 1 103 ? 6.430 -0.551 7.866 1.00 91.81 103 VAL A C 1
ATOM 832 O O . VAL A 1 103 ? 6.919 -1.337 7.050 1.00 91.81 103 VAL A O 1
ATOM 835 N N . THR A 1 104 ? 5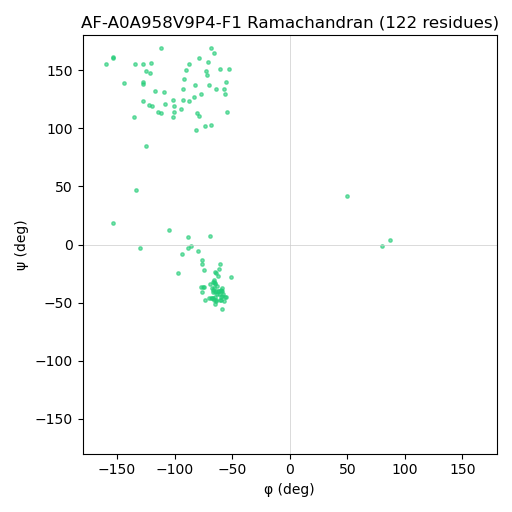.654 -0.965 8.870 1.00 93.88 104 THR A N 1
ATOM 836 C CA . THR A 1 104 ? 5.290 -2.374 9.065 1.00 93.88 104 THR A CA 1
ATOM 837 C C . THR A 1 104 ? 4.656 -2.924 7.792 1.00 93.88 104 THR A C 1
ATOM 839 O O . THR A 1 104 ? 3.569 -2.504 7.400 1.00 93.88 104 THR A O 1
ATOM 842 N N . THR A 1 105 ? 5.337 -3.869 7.146 1.00 95.06 105 THR A N 1
ATOM 843 C CA . THR A 1 105 ? 4.926 -4.406 5.846 1.00 95.06 105 THR A CA 1
ATOM 844 C C . THR A 1 105 ? 4.848 -5.922 5.891 1.00 95.06 105 THR A C 1
ATOM 846 O O . THR A 1 105 ? 5.723 -6.580 6.461 1.00 95.06 105 THR A O 1
ATOM 849 N N . LYS A 1 106 ? 3.810 -6.492 5.275 1.00 96.12 106 LYS A N 1
ATOM 850 C CA . LYS A 1 106 ? 3.619 -7.943 5.203 1.00 96.12 106 LYS A CA 1
ATOM 851 C C . LYS A 1 106 ? 3.012 -8.352 3.865 1.00 96.12 106 LYS A C 1
ATOM 853 O O . LYS A 1 106 ? 2.109 -7.695 3.360 1.00 96.12 106 LYS A O 1
ATOM 858 N N . ALA A 1 107 ? 3.513 -9.448 3.300 1.00 96.06 107 ALA A N 1
ATOM 859 C CA . ALA A 1 107 ? 2.995 -10.022 2.065 1.00 96.06 107 ALA A CA 1
ATOM 860 C C . ALA A 1 107 ? 1.915 -11.084 2.333 1.00 96.06 107 ALA A C 1
ATOM 862 O O . ALA A 1 107 ? 2.045 -11.905 3.255 1.00 96.06 107 ALA A O 1
ATOM 863 N N . PHE A 1 108 ? 0.891 -11.115 1.480 1.00 96.81 108 PHE A N 1
ATOM 864 C CA . PHE A 1 108 ? -0.291 -11.974 1.566 1.00 96.81 108 PHE A CA 1
ATOM 865 C C . PHE A 1 108 ? -0.621 -12.609 0.219 1.00 96.81 108 PHE A C 1
ATOM 867 O O . PHE A 1 108 ? -0.254 -12.087 -0.825 1.00 96.81 108 PHE A O 1
ATOM 874 N N . LYS A 1 109 ? -1.316 -13.752 0.242 1.00 93.88 109 LYS A N 1
ATOM 875 C CA . LYS A 1 109 ? -1.734 -14.459 -0.980 1.00 93.88 109 LYS A CA 1
ATOM 876 C C . LYS A 1 109 ? -3.174 -14.132 -1.387 1.00 93.88 109 LYS A C 1
ATOM 878 O O . LYS A 1 109 ? -3.523 -14.285 -2.556 1.00 93.88 109 LYS A O 1
ATOM 883 N N . THR A 1 110 ? -3.980 -13.717 -0.417 1.00 95.06 110 THR A N 1
ATOM 884 C CA . THR A 1 110 ? -5.402 -13.398 -0.534 1.00 95.06 110 THR A CA 1
ATOM 885 C C . THR A 1 110 ? -5.626 -11.975 -0.033 1.00 95.06 110 THR A C 1
ATOM 887 O O . THR A 1 110 ? -4.887 -11.479 0.827 1.00 95.06 110 THR A O 1
ATOM 890 N N . LYS A 1 111 ? -6.623 -11.299 -0.606 1.00 95.44 111 LYS A N 1
ATOM 891 C CA . LYS A 1 111 ? -7.006 -9.944 -0.194 1.00 95.44 111 LYS A CA 1
ATOM 892 C C . LYS A 1 111 ? -7.643 -9.976 1.196 1.00 95.44 111 LYS A C 1
ATOM 894 O O . LYS A 1 111 ? -7.414 -9.080 1.999 1.00 95.44 111 LYS A O 1
ATOM 899 N N . GLU A 1 112 ? -8.368 -11.046 1.493 1.00 96.88 112 GLU A N 1
ATOM 900 C CA . GLU A 1 112 ? -9.050 -11.298 2.758 1.00 96.88 112 GLU A CA 1
ATOM 901 C C . GLU A 1 112 ? -8.054 -11.312 3.927 1.00 96.88 112 GLU A C 1
ATOM 903 O O . GLU A 1 112 ? -8.166 -10.474 4.819 1.00 96.88 112 GLU A O 1
ATOM 908 N N . ASP A 1 113 ? -7.009 -12.150 3.872 1.00 97.31 113 ASP A N 1
ATOM 909 C CA . ASP A 1 113 ? -5.979 -12.220 4.923 1.00 97.31 113 ASP A CA 1
ATOM 910 C C . ASP A 1 113 ? -5.270 -10.869 5.125 1.00 97.31 113 ASP A C 1
ATOM 912 O O . ASP A 1 113 ? -4.891 -10.502 6.241 1.00 97.31 113 ASP A O 1
ATOM 916 N N . ALA A 1 114 ? -5.036 -10.141 4.028 1.00 97.69 114 ALA A N 1
ATOM 917 C CA . ALA A 1 114 ? -4.396 -8.832 4.062 1.00 97.69 114 ALA A CA 1
ATOM 918 C C . ALA A 1 114 ? -5.271 -7.811 4.797 1.00 97.69 114 ALA A C 1
ATOM 920 O O . ALA A 1 114 ? -4.778 -7.068 5.646 1.00 97.69 114 ALA A O 1
ATOM 921 N N . PHE A 1 115 ? -6.568 -7.800 4.495 1.00 97.88 115 PHE A N 1
ATOM 922 C CA . PHE A 1 115 ? -7.536 -6.894 5.100 1.00 97.88 115 PHE A CA 1
ATOM 923 C C . PHE A 1 115 ? -7.749 -7.222 6.575 1.00 97.88 115 PHE A C 1
ATOM 925 O O . PHE A 1 115 ? -7.701 -6.315 7.403 1.00 97.88 115 PHE A O 1
ATOM 932 N N . GLU A 1 116 ? -7.918 -8.500 6.921 1.00 98.31 116 GLU A N 1
ATOM 933 C CA . GLU A 1 116 ? -8.012 -8.943 8.316 1.00 98.31 116 GLU A CA 1
ATOM 934 C C . GLU A 1 116 ? -6.797 -8.484 9.123 1.00 98.31 116 GLU A C 1
ATOM 936 O O . GLU A 1 116 ? -6.938 -7.926 10.213 1.00 98.31 116 GLU A O 1
ATOM 941 N N . TRP A 1 117 ? -5.595 -8.646 8.564 1.00 98.25 117 TRP A N 1
ATOM 942 C CA . TRP A 1 117 ? -4.380 -8.190 9.221 1.00 98.25 117 TRP A CA 1
ATOM 943 C C . TRP A 1 117 ? -4.345 -6.670 9.394 1.00 98.25 117 TRP A C 1
ATOM 945 O O . TRP A 1 117 ? -4.094 -6.216 10.510 1.00 98.25 117 TRP A O 1
ATOM 955 N N . LEU A 1 118 ? -4.631 -5.888 8.347 1.00 98.00 118 LEU A N 1
ATOM 956 C CA . LEU A 1 118 ? -4.639 -4.421 8.429 1.00 98.00 118 LEU A CA 1
ATOM 957 C C . LEU A 1 118 ? -5.647 -3.911 9.469 1.00 98.00 118 LEU A C 1
ATOM 959 O O . LEU A 1 118 ? -5.337 -2.988 10.219 1.00 98.00 118 LEU A O 1
ATOM 963 N N . LEU A 1 119 ? -6.831 -4.524 9.545 1.00 96.94 119 LEU A N 1
ATOM 964 C CA . LEU A 1 119 ? -7.880 -4.150 10.500 1.00 96.94 119 LEU A CA 1
ATOM 965 C C . LEU A 1 119 ? -7.582 -4.595 11.938 1.00 96.94 119 LEU A C 1
ATOM 967 O O . LEU A 1 119 ? -8.133 -4.014 12.872 1.00 96.94 119 LEU A O 1
ATOM 971 N N . SER A 1 120 ? -6.717 -5.597 12.126 1.00 96.56 120 SER A N 1
ATOM 972 C CA . SER A 1 120 ? -6.285 -6.064 13.452 1.00 96.56 120 SER A CA 1
ATOM 973 C C . SER A 1 120 ? -5.257 -5.149 14.126 1.00 96.56 120 SER A C 1
ATOM 975 O O . SER A 1 120 ? -4.988 -5.297 15.320 1.00 96.56 120 SER A O 1
ATOM 977 N N . LEU A 1 121 ? -4.660 -4.219 13.374 1.00 94.00 121 LEU A N 1
ATOM 978 C CA . LEU A 1 121 ? -3.627 -3.330 13.891 1.00 94.00 121 LEU A CA 1
ATOM 979 C C . LEU A 1 121 ? -4.219 -2.284 14.851 1.00 94.00 121 LEU A C 1
ATOM 981 O O . LEU A 1 121 ? -5.333 -1.797 14.630 1.00 94.00 121 LEU A O 1
ATOM 985 N N . PRO A 1 122 ? -3.471 -1.888 15.898 1.00 87.25 122 PRO A N 1
ATOM 986 C CA . PRO A 1 122 ? -3.864 -0.774 16.748 1.00 87.25 122 PRO A CA 1
ATOM 987 C C . PRO A 1 122 ? -4.045 0.496 15.912 1.00 87.25 122 PRO A C 1
ATOM 989 O O . PRO A 1 122 ? -3.194 0.826 15.085 1.00 87.25 122 PRO A O 1
ATOM 992 N N . LYS A 1 123 ? -5.146 1.212 16.137 1.00 76.69 123 LYS A N 1
ATOM 993 C CA . LYS A 1 123 ? -5.359 2.538 15.549 1.00 76.69 123 LYS A CA 1
ATOM 994 C C . LYS A 1 123 ? -4.647 3.571 16.432 1.00 76.69 123 LYS A C 1
ATOM 996 O O . LYS A 1 123 ? -4.867 3.556 17.642 1.00 76.69 123 LYS A O 1
ATOM 1001 N N . GLU A 1 124 ? -3.784 4.398 15.832 1.00 62.25 124 GLU A N 1
ATOM 1002 C CA . GLU A 1 124 ? -3.170 5.579 16.477 1.00 62.25 124 GLU A CA 1
ATOM 1003 C C . GLU A 1 124 ? -4.203 6.699 16.701 1.00 62.25 124 GLU A C 1
ATOM 1005 O O . GLU A 1 124 ? -5.081 6.903 15.824 1.00 62.25 124 GLU A O 1
#

Radius of gyration: 13.57 Å; Cα contacts (8 Å, |Δi|>4): 206; chains: 1; bounding box: 32×33×36 Å

Solvent-accessible surface area (backbone atoms only — not comparable to full-atom values): 6890 Å² total; per-residue (Å²): 127,82,81,55,55,49,80,44,78,43,98,88,57,40,33,36,51,46,67,40,90,91,58,42,74,43,41,47,66,57,53,52,51,49,43,51,48,36,25,61,78,39,72,70,35,58,30,36,34,38,40,65,51,57,94,66,62,44,66,40,72,64,23,60,54,44,49,56,34,73,71,59,32,67,29,36,59,29,38,28,36,35,36,88,41,70,67,59,26,52,52,48,45,52,46,40,71,78,54,67,56,61,37,61,64,47,51,23,72,44,71,64,65,34,50,55,51,57,70,69,51,86,82,132

Secondary structure (DSSP, 8-state):
----EEEEE-TTS-EEEEE-TT--EE-HHHHHHHHHHHHHHTTTS-EEEEEE--TT-EE-HHHHHHTTSSGGGTTEEEEEEE-SSHHHHHHHHHHHHHS--SSEEEEESSHHHHHHHHHHSPP-

pLDDT: mean 90.82, std 8.35, range [50.19, 98.31]